Protein AF-T1BWT8-F1 (afdb_monomer_lite)

Secondary structure (DSSP, 8-state):
--HHHHHHH-HHHHHHHHHHHHHHHHHHHHHTHHHHHHHHHHHBTB-HHHHHHHHHHHHHHHHIIIIIHHHHHHHHHHHHHHHHS---

Organism: NCBI:txid410659

Sequence (88 aa):
LSLPFLAKRHPFLTAIFAFWGFGYTFMVPNLLGGHFLFSFFKLVGKSPMDAFMGFTLLFGMVGIFAFVVPFSIWYLVCRALESGDPVS

Structure (mmCIF, N/CA/C/O backbone):
data_AF-T1BWT8-F1
#
_entry.id   AF-T1BWT8-F1
#
loop_
_atom_site.group_PDB
_atom_site.id
_atom_site.type_symbol
_atom_site.label_atom_id
_atom_site.label_alt_id
_atom_site.label_comp_id
_atom_site.label_asym_id
_atom_site.label_entity_id
_atom_site.label_seq_id
_atom_site.pdbx_PDB_ins_code
_atom_site.Cartn_x
_atom_site.Cartn_y
_atom_site.Cartn_z
_atom_site.occupancy
_atom_site.B_iso_or_equiv
_atom_site.auth_seq_id
_atom_site.auth_comp_id
_atom_site.auth_asym_id
_atom_site.auth_atom_id
_atom_site.pdbx_PDB_model_num
ATOM 1 N N . LEU A 1 1 ? 10.814 -15.554 -11.908 1.00 65.56 1 LEU A N 1
ATOM 2 C CA . LEU A 1 1 ? 11.052 -14.172 -11.435 1.00 65.56 1 LEU A CA 1
ATOM 3 C C . LEU A 1 1 ? 10.622 -14.038 -9.980 1.00 65.56 1 LEU A C 1
ATOM 5 O O . LEU A 1 1 ? 9.446 -14.226 -9.691 1.00 65.56 1 LEU A O 1
ATOM 9 N N . SER A 1 2 ? 11.563 -13.782 -9.071 1.00 82.50 2 SER A N 1
ATOM 10 C CA . SER A 1 2 ? 11.274 -13.558 -7.648 1.00 82.50 2 SER A CA 1
ATOM 11 C C . SER A 1 2 ? 10.923 -12.085 -7.385 1.00 82.50 2 SER A C 1
ATOM 13 O O . SER A 1 2 ? 11.393 -11.193 -8.088 1.00 82.50 2 SER A O 1
ATOM 15 N N . LEU A 1 3 ? 10.103 -11.812 -6.365 1.00 81.94 3 LEU A N 1
ATOM 16 C CA . LEU A 1 3 ? 9.754 -10.449 -5.928 1.00 81.94 3 LEU A CA 1
ATOM 17 C C . LEU A 1 3 ? 10.972 -9.529 -5.702 1.00 81.94 3 LEU A C 1
ATOM 19 O O . LEU A 1 3 ? 10.979 -8.427 -6.250 1.00 81.94 3 LEU A O 1
ATOM 23 N N . PRO A 1 4 ? 12.030 -9.951 -4.976 1.00 85.44 4 PRO A N 1
ATOM 24 C CA . PRO A 1 4 ? 13.209 -9.107 -4.788 1.00 85.44 4 PRO A CA 1
ATOM 25 C C . PRO A 1 4 ? 13.971 -8.840 -6.091 1.00 85.44 4 PRO A C 1
ATOM 27 O O . PRO A 1 4 ? 14.633 -7.813 -6.202 1.00 85.44 4 PRO A O 1
ATOM 30 N N . PHE A 1 5 ? 13.879 -9.729 -7.084 1.00 87.06 5 PHE A N 1
ATOM 31 C CA . PHE A 1 5 ? 14.465 -9.485 -8.400 1.00 87.06 5 PHE A CA 1
ATOM 32 C C . PHE A 1 5 ? 13.705 -8.383 -9.152 1.00 87.06 5 PHE A C 1
ATOM 34 O O . PHE A 1 5 ? 14.330 -7.447 -9.643 1.00 87.06 5 PHE A O 1
ATOM 41 N N . LEU A 1 6 ? 12.367 -8.442 -9.173 1.00 84.25 6 LEU A N 1
ATOM 42 C CA . LEU A 1 6 ? 11.535 -7.402 -9.795 1.00 84.25 6 LEU A CA 1
ATOM 43 C C . LEU A 1 6 ? 11.742 -6.033 -9.143 1.00 84.25 6 LEU A C 1
ATOM 45 O O . LEU A 1 6 ? 11.904 -5.041 -9.847 1.00 84.25 6 LEU A O 1
ATOM 49 N N . ALA A 1 7 ? 11.811 -5.992 -7.811 1.00 85.75 7 ALA A N 1
ATOM 50 C CA . ALA A 1 7 ? 12.042 -4.753 -7.074 1.00 85.75 7 ALA A CA 1
ATOM 51 C C . ALA A 1 7 ? 13.411 -4.123 -7.384 1.00 85.75 7 ALA A C 1
ATOM 53 O O . ALA A 1 7 ? 13.520 -2.904 -7.497 1.00 85.75 7 ALA A O 1
ATOM 54 N N . LYS A 1 8 ? 14.454 -4.949 -7.562 1.00 87.69 8 LYS A N 1
ATOM 55 C CA . LYS A 1 8 ? 15.795 -4.480 -7.945 1.00 87.69 8 LYS A CA 1
ATOM 56 C C . LYS A 1 8 ? 15.864 -3.992 -9.389 1.00 87.69 8 LYS A C 1
ATOM 58 O O . LYS A 1 8 ? 16.573 -3.028 -9.652 1.00 87.69 8 LYS A O 1
ATOM 63 N N . ARG A 1 9 ? 15.163 -4.659 -10.311 1.00 87.81 9 ARG A N 1
ATOM 64 C CA . ARG A 1 9 ? 15.169 -4.312 -11.741 1.00 87.81 9 ARG A CA 1
ATOM 65 C C . ARG A 1 9 ? 14.302 -3.090 -12.050 1.00 87.81 9 ARG A C 1
ATOM 67 O O . ARG A 1 9 ? 14.674 -2.284 -12.892 1.00 87.81 9 ARG A O 1
ATOM 74 N N . HIS A 1 10 ? 13.210 -2.905 -11.305 1.00 90.00 10 HI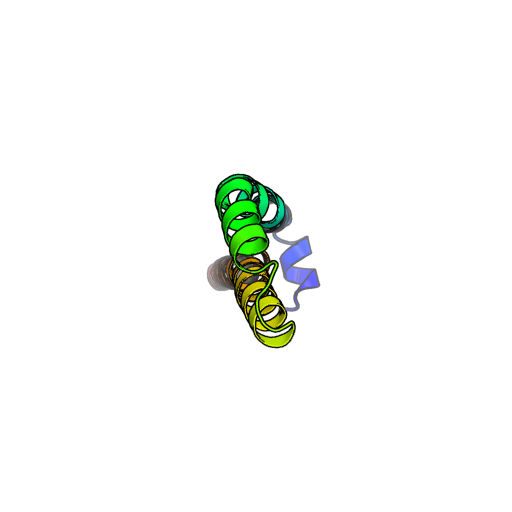S A N 1
ATOM 75 C CA . HIS A 1 10 ? 12.261 -1.799 -11.471 1.00 90.00 10 HIS A CA 1
ATOM 76 C C . HIS A 1 10 ? 12.149 -0.932 -10.200 1.00 90.00 10 HIS A C 1
ATOM 78 O O . HIS A 1 10 ? 11.063 -0.829 -9.614 1.00 90.00 10 HIS A O 1
ATOM 84 N N . PRO A 1 11 ? 13.239 -0.289 -9.733 1.00 90.25 11 PRO A N 1
ATOM 85 C CA . PRO A 1 11 ? 13.247 0.431 -8.458 1.00 90.25 11 PRO A CA 1
ATOM 86 C C . PRO A 1 11 ? 12.328 1.659 -8.473 1.00 90.25 11 PRO A C 1
ATOM 88 O O . PRO A 1 11 ? 11.657 1.936 -7.482 1.00 90.25 11 PRO A O 1
ATOM 91 N N . PHE A 1 12 ? 12.229 2.359 -9.608 1.00 91.56 12 PHE A N 1
ATOM 92 C CA . PHE A 1 12 ? 11.365 3.534 -9.749 1.00 91.56 12 PHE A CA 1
ATOM 93 C C . PHE A 1 12 ? 9.874 3.174 -9.714 1.00 91.56 12 PHE A C 1
ATOM 95 O O . PHE A 1 12 ? 9.111 3.789 -8.974 1.00 91.56 12 PHE A O 1
ATOM 102 N N . LEU A 1 13 ? 9.461 2.124 -10.436 1.00 89.38 13 LEU A N 1
ATOM 103 C CA . LEU A 1 13 ? 8.089 1.606 -10.356 1.00 89.38 13 LEU A CA 1
ATOM 104 C C . LEU A 1 13 ? 7.772 1.136 -8.937 1.00 89.38 13 LEU A C 1
ATOM 106 O O . LEU A 1 13 ? 6.729 1.479 -8.392 1.00 89.38 13 LEU A O 1
ATOM 110 N N . THR A 1 14 ? 8.694 0.410 -8.307 1.00 89.88 14 THR A N 1
ATOM 111 C CA . THR A 1 14 ? 8.531 -0.028 -6.915 1.00 89.88 14 THR A CA 1
ATOM 112 C C . THR A 1 14 ? 8.324 1.163 -5.978 1.00 89.88 14 THR A C 1
ATOM 114 O O . THR A 1 14 ? 7.415 1.129 -5.153 1.00 89.88 14 THR A O 1
ATOM 117 N N . ALA A 1 15 ? 9.090 2.245 -6.143 1.00 90.31 15 ALA A N 1
ATOM 118 C CA . ALA A 1 15 ? 8.930 3.467 -5.359 1.00 90.31 15 ALA A CA 1
ATOM 119 C C . ALA A 1 15 ? 7.586 4.170 -5.617 1.00 90.31 15 ALA A C 1
ATOM 121 O O . ALA A 1 15 ? 6.938 4.580 -4.659 1.00 90.31 15 ALA A O 1
ATOM 122 N N . ILE A 1 16 ? 7.128 4.263 -6.872 1.00 91.12 16 ILE A N 1
ATOM 123 C CA . ILE A 1 16 ? 5.822 4.856 -7.213 1.00 91.12 16 ILE A CA 1
ATOM 124 C C . ILE A 1 16 ? 4.682 4.074 -6.564 1.00 91.12 16 ILE A C 1
ATOM 126 O O . ILE A 1 16 ? 3.819 4.666 -5.921 1.00 91.12 16 ILE A O 1
ATOM 130 N N . PHE A 1 17 ? 4.671 2.750 -6.709 1.00 89.62 17 PHE A N 1
ATOM 131 C CA . PHE A 1 17 ? 3.598 1.919 -6.165 1.00 89.62 17 PHE A CA 1
ATOM 132 C C . PHE A 1 17 ? 3.646 1.839 -4.634 1.00 89.62 17 PHE A C 1
ATOM 134 O O . PHE A 1 17 ? 2.594 1.841 -3.993 1.00 89.62 17 PHE A O 1
ATOM 141 N N . ALA A 1 18 ? 4.842 1.855 -4.036 1.00 86.88 18 ALA A N 1
ATOM 142 C CA . ALA A 1 18 ? 5.003 1.984 -2.589 1.00 86.88 18 ALA A CA 1
ATOM 143 C C . ALA A 1 18 ? 4.499 3.343 -2.085 1.00 86.88 18 ALA A C 1
ATOM 145 O O . ALA A 1 18 ? 3.777 3.396 -1.093 1.00 86.88 18 ALA A O 1
ATOM 146 N N . PHE A 1 19 ? 4.821 4.433 -2.786 1.00 89.50 19 PHE A N 1
ATOM 147 C CA . PHE A 1 19 ? 4.329 5.769 -2.459 1.00 89.50 19 PHE A CA 1
ATOM 148 C C . PHE A 1 19 ? 2.812 5.871 -2.622 1.00 89.50 19 PHE A C 1
ATOM 150 O O . PHE A 1 19 ? 2.148 6.458 -1.775 1.00 89.50 19 PHE A O 1
ATOM 157 N N . TRP A 1 20 ? 2.245 5.260 -3.662 1.00 86.94 20 TRP A N 1
ATOM 158 C CA . TRP A 1 20 ? 0.801 5.221 -3.874 1.00 86.94 20 TRP A CA 1
ATOM 159 C C . TRP A 1 20 ? 0.080 4.488 -2.736 1.00 86.94 20 TRP A C 1
ATOM 161 O O . TRP A 1 20 ? -0.863 5.031 -2.155 1.00 86.94 20 TRP A O 1
ATOM 171 N N . GLY A 1 21 ? 0.560 3.299 -2.361 1.00 83.94 21 GLY A N 1
ATOM 172 C CA . GLY A 1 21 ? -0.000 2.539 -1.246 1.00 83.94 21 GLY A CA 1
ATOM 173 C C . GLY A 1 21 ? 0.154 3.239 0.107 1.00 83.94 21 GLY A C 1
ATOM 174 O O . GLY A 1 21 ? -0.803 3.372 0.876 1.00 83.94 21 GLY A O 1
ATOM 175 N N . PHE A 1 22 ? 1.340 3.790 0.374 1.00 83.06 22 PHE A N 1
ATOM 176 C CA . PHE A 1 22 ? 1.595 4.581 1.577 1.00 83.06 22 PHE A CA 1
ATOM 177 C C . PHE A 1 22 ? 0.703 5.827 1.621 1.00 83.06 22 PHE A C 1
ATOM 179 O O . PHE A 1 22 ? 0.035 6.065 2.623 1.00 83.06 22 PHE A O 1
ATOM 186 N N . GLY A 1 23 ? 0.597 6.568 0.516 1.00 79.69 23 GLY A N 1
ATOM 187 C CA . GLY A 1 23 ? -0.252 7.751 0.389 1.00 79.69 23 GLY A CA 1
ATOM 188 C C . GLY A 1 23 ? -1.722 7.460 0.687 1.00 79.69 23 GLY A C 1
ATOM 189 O O . GLY A 1 23 ? -2.351 8.213 1.429 1.00 79.69 23 GLY A O 1
ATOM 190 N N . TYR A 1 24 ? -2.255 6.327 0.220 1.00 75.56 24 TYR A N 1
ATOM 191 C CA . TYR A 1 24 ? -3.615 5.888 0.559 1.00 75.56 24 TYR A CA 1
ATOM 192 C C . TYR A 1 24 ? -3.816 5.650 2.061 1.00 75.56 24 TYR A C 1
ATOM 194 O O . TYR A 1 24 ? -4.878 5.966 2.598 1.00 75.56 24 TYR A O 1
ATOM 202 N N . THR A 1 25 ? -2.787 5.165 2.755 1.00 70.19 25 THR A N 1
ATOM 203 C CA . THR A 1 25 ? -2.840 4.898 4.201 1.00 70.19 25 THR A CA 1
ATOM 204 C C . THR A 1 25 ? -3.012 6.179 5.026 1.00 70.19 25 THR A C 1
ATOM 206 O O . THR A 1 25 ? -3.636 6.130 6.079 1.00 70.19 25 THR A O 1
ATOM 209 N N . PHE A 1 26 ? -2.534 7.336 4.550 1.00 68.56 26 PHE A N 1
ATOM 210 C CA . PHE A 1 2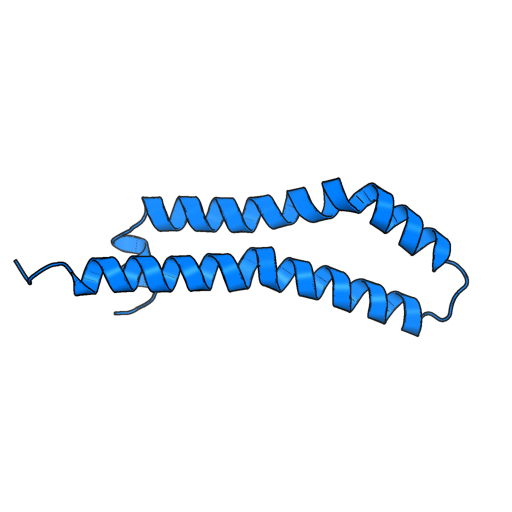6 ? -2.736 8.635 5.221 1.00 68.56 26 PHE A CA 1
ATOM 211 C C . PHE A 1 26 ? -3.912 9.421 4.652 1.00 68.56 26 PHE A C 1
ATOM 213 O O . PHE A 1 26 ? -4.595 10.135 5.385 1.00 68.56 26 PHE A O 1
ATOM 220 N N . MET A 1 27 ? -4.157 9.312 3.348 1.00 72.81 27 MET A N 1
ATOM 221 C CA . MET A 1 27 ? -5.205 10.067 2.674 1.00 72.81 27 MET A CA 1
ATOM 222 C C . MET A 1 27 ? -6.593 9.551 3.057 1.00 72.81 27 MET A C 1
ATOM 224 O O . MET A 1 27 ? -7.480 10.356 3.323 1.00 72.81 27 MET A O 1
ATOM 228 N N . VAL A 1 28 ? -6.786 8.230 3.142 1.00 70.75 28 VAL A N 1
ATOM 229 C CA . VAL A 1 28 ? -8.105 7.651 3.436 1.00 70.75 28 VAL A CA 1
ATOM 230 C C . VAL A 1 28 ? -8.566 7.973 4.862 1.00 70.75 28 VAL A C 1
ATOM 232 O O . VAL A 1 28 ? -9.676 8.480 4.995 1.00 70.75 28 VAL A O 1
ATOM 235 N N . PRO A 1 29 ? -7.754 7.808 5.924 1.00 64.38 29 PRO A N 1
ATOM 236 C CA . PRO A 1 29 ? -8.158 8.217 7.267 1.00 64.38 29 PRO A CA 1
ATOM 237 C C . PRO A 1 29 ? -8.300 9.731 7.437 1.00 64.38 29 PRO A C 1
ATOM 239 O O . PRO A 1 29 ? -9.081 10.146 8.278 1.00 64.38 29 PRO A O 1
ATOM 242 N N . ASN A 1 30 ? -7.593 10.565 6.663 1.00 67.19 30 ASN A N 1
ATOM 243 C CA . ASN A 1 30 ? -7.752 12.024 6.737 1.00 67.19 30 ASN A CA 1
ATOM 244 C C . ASN A 1 30 ? -8.997 12.520 5.985 1.00 67.19 30 ASN A C 1
ATOM 246 O O . ASN A 1 30 ? -9.747 13.332 6.520 1.00 67.19 30 ASN A O 1
ATOM 250 N N . LEU A 1 31 ? -9.266 12.005 4.779 1.00 67.69 31 LEU A N 1
ATOM 251 C CA . LEU A 1 31 ? -10.460 12.353 3.994 1.00 67.69 31 LEU A CA 1
ATOM 252 C C . LEU A 1 31 ? -11.732 11.756 4.594 1.00 67.69 31 LEU A C 1
ATOM 254 O O . LEU A 1 31 ? -12.759 12.425 4.678 1.00 67.69 31 LEU A O 1
ATOM 258 N N . LEU A 1 32 ? -11.662 10.504 5.048 1.00 64.19 32 LEU A N 1
ATOM 259 C CA . LEU A 1 32 ? -12.758 9.871 5.770 1.00 64.19 32 LEU A CA 1
ATOM 260 C C . LEU A 1 32 ? -12.748 10.237 7.251 1.00 64.19 32 LEU A C 1
ATOM 262 O O . LEU A 1 32 ? -13.696 9.882 7.929 1.00 64.19 32 LEU A O 1
ATOM 266 N N . GLY A 1 33 ? -11.749 10.962 7.762 1.00 61.69 33 GLY A N 1
ATOM 267 C CA . GLY A 1 33 ? -11.556 11.238 9.191 1.00 61.69 33 GLY A CA 1
ATOM 268 C C . GLY A 1 33 ? -12.737 11.935 9.849 1.00 61.69 33 GLY A C 1
ATOM 269 O O . GLY A 1 33 ? -13.159 11.546 10.935 1.00 61.69 33 GLY A O 1
ATOM 270 N N . GLY A 1 34 ? -13.348 12.900 9.156 1.00 64.31 34 GLY A N 1
ATOM 271 C CA . GLY A 1 34 ? -14.584 13.540 9.616 1.00 64.31 34 GLY A CA 1
ATOM 272 C C . GLY A 1 34 ? -15.773 12.572 9.641 1.00 64.31 34 GLY A C 1
ATOM 273 O O . GLY A 1 34 ? -16.508 12.515 10.624 1.00 64.31 34 GLY A O 1
ATOM 274 N N . HIS A 1 35 ? -15.921 11.744 8.604 1.00 63.56 35 HIS A N 1
ATOM 275 C CA . HIS A 1 35 ? -16.958 10.706 8.526 1.00 63.56 35 HIS A CA 1
ATOM 276 C C . HIS A 1 35 ? -16.728 9.560 9.523 1.00 63.56 35 HIS A C 1
ATOM 278 O O . HIS A 1 35 ? -17.680 8.958 10.017 1.00 63.56 35 HIS A O 1
ATOM 284 N N . PHE A 1 36 ? -15.467 9.275 9.825 1.00 66.25 36 PHE A N 1
ATOM 285 C CA . PHE A 1 36 ? -14.980 8.269 10.748 1.00 66.25 36 PHE A CA 1
ATOM 286 C C . PHE A 1 36 ? -15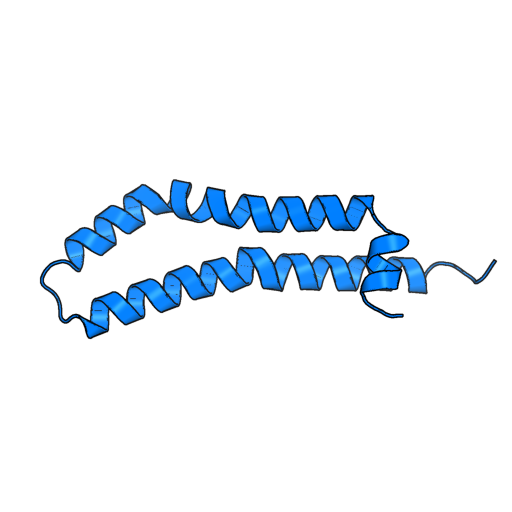.242 8.693 12.181 1.00 66.25 36 PHE A C 1
ATOM 288 O O . PHE A 1 36 ? -15.873 7.942 12.911 1.00 66.25 36 PHE A O 1
ATOM 295 N N . LEU A 1 37 ? -14.855 9.915 12.555 1.00 66.31 37 LEU A N 1
ATOM 296 C CA . LEU A 1 37 ? -15.183 10.504 13.851 1.00 66.31 37 LEU A CA 1
ATOM 297 C C . LEU A 1 37 ? -16.699 10.593 14.024 1.00 66.31 37 LEU A C 1
ATOM 299 O O . LEU A 1 37 ? -17.217 10.157 15.044 1.00 66.31 37 LEU A O 1
ATOM 303 N N . PHE A 1 38 ? -17.429 11.059 13.008 1.00 66.00 38 PHE A N 1
ATOM 304 C CA . PHE A 1 38 ? -18.891 11.106 13.045 1.00 66.00 38 PHE A CA 1
ATOM 305 C C . PHE A 1 38 ? -19.524 9.716 13.232 1.00 66.00 38 PHE A C 1
ATOM 307 O O . PHE A 1 38 ? -20.397 9.541 14.081 1.00 66.00 38 PHE A O 1
ATOM 314 N N . SER A 1 39 ? -19.073 8.708 12.480 1.00 67.69 39 SER A N 1
ATOM 315 C CA . SER A 1 39 ? -19.583 7.334 12.596 1.00 67.69 39 SER A CA 1
ATOM 316 C C . SER A 1 39 ? -19.181 6.686 13.919 1.00 67.69 39 SER A C 1
ATOM 318 O O . SER A 1 39 ? -19.990 5.982 14.514 1.00 67.69 39 SER A O 1
ATOM 320 N N . PHE A 1 40 ? -17.972 6.969 14.407 1.00 66.94 40 PHE A N 1
ATOM 321 C CA . PHE A 1 40 ? -17.473 6.539 15.707 1.00 66.94 40 PHE A CA 1
ATOM 322 C C . PHE A 1 40 ? -18.314 7.125 16.836 1.00 66.94 40 PHE A C 1
ATOM 324 O O . PHE A 1 40 ? -18.849 6.364 17.629 1.00 66.94 40 PHE A O 1
ATOM 331 N N . PHE A 1 41 ? -18.533 8.443 16.871 1.00 66.81 41 PHE A N 1
ATOM 332 C CA . PHE A 1 41 ? -19.385 9.081 17.880 1.00 66.81 41 PHE A CA 1
ATOM 333 C C . PHE A 1 41 ? -20.846 8.623 17.792 1.00 66.81 41 PHE A C 1
ATOM 335 O O . PHE A 1 41 ? -21.507 8.513 18.817 1.00 66.81 41 PHE A O 1
ATOM 342 N N . LYS A 1 42 ? -21.345 8.274 16.599 1.00 66.81 42 LYS A N 1
ATOM 343 C CA . LYS A 1 42 ? -22.669 7.648 16.428 1.00 66.81 42 LYS A CA 1
ATOM 344 C C . LYS A 1 42 ? -22.717 6.191 16.924 1.00 66.81 42 LYS A C 1
ATOM 346 O O . LYS A 1 42 ? -23.795 5.672 17.210 1.00 66.81 42 LYS A O 1
ATOM 351 N N . LEU A 1 43 ? -21.565 5.527 16.997 1.00 64.44 43 LEU A N 1
ATOM 352 C CA . LEU A 1 43 ? -21.373 4.185 17.554 1.00 64.44 43 LEU A CA 1
ATOM 353 C C . LEU A 1 43 ? -21.051 4.207 19.057 1.00 64.44 43 LEU A C 1
ATOM 355 O O . LEU A 1 43 ? -21.255 3.192 19.719 1.00 64.44 43 LEU A O 1
ATOM 359 N N . VAL A 1 44 ? -20.603 5.338 19.613 1.00 60.69 44 VAL A N 1
ATOM 360 C CA . VAL A 1 44 ? -20.441 5.537 21.060 1.00 60.69 44 VAL A CA 1
ATOM 361 C C . VAL A 1 44 ? -21.831 5.463 21.704 1.00 60.69 44 VAL A C 1
ATOM 363 O O . VAL A 1 44 ? -22.634 6.385 21.603 1.00 60.69 44 VAL A O 1
ATOM 366 N N . GLY A 1 45 ? -22.138 4.312 22.311 1.00 61.16 45 GLY A N 1
ATOM 367 C CA . GLY A 1 45 ? -23.449 3.975 22.885 1.00 61.16 45 GLY A CA 1
ATOM 368 C C . GLY A 1 45 ? -24.123 2.743 22.264 1.00 61.16 45 GLY A C 1
ATOM 369 O O . GLY A 1 45 ? -25.089 2.232 22.827 1.00 61.16 45 GLY A O 1
ATOM 370 N N . LYS A 1 46 ? -23.612 2.230 21.136 1.00 66.56 46 LYS A N 1
ATOM 371 C CA . LYS A 1 46 ? -23.991 0.925 20.568 1.00 66.56 46 LYS A CA 1
ATOM 372 C C . LYS A 1 46 ? -23.162 -0.210 21.166 1.00 66.56 46 LYS A C 1
ATOM 374 O O . LYS A 1 46 ? -22.170 0.025 21.856 1.00 66.56 46 LYS A O 1
ATOM 379 N N . SER A 1 47 ? -23.585 -1.450 20.906 1.00 78.06 47 SER A N 1
ATOM 380 C CA . SER A 1 47 ? -22.874 -2.625 21.400 1.00 78.06 47 SER A CA 1
ATOM 381 C C . SER A 1 47 ? -21.406 -2.608 20.925 1.00 78.06 47 SER A C 1
ATOM 383 O O . SER A 1 47 ? -21.138 -2.224 19.781 1.00 78.06 47 SER A O 1
ATOM 385 N N . PRO A 1 48 ? -20.438 -3.030 21.761 1.00 75.25 48 PRO A N 1
ATOM 386 C CA . PRO A 1 48 ? -19.019 -3.046 21.392 1.00 75.25 48 PRO A CA 1
ATOM 387 C C . PRO A 1 48 ? -18.733 -3.838 20.106 1.00 75.25 48 PRO A C 1
ATOM 389 O O . PRO A 1 48 ? -17.808 -3.513 19.364 1.00 75.25 48 PRO A O 1
ATOM 392 N N . MET A 1 49 ? -19.555 -4.856 19.831 1.00 77.81 49 MET A N 1
ATOM 393 C CA . MET A 1 49 ? -19.438 -5.717 18.658 1.00 77.81 49 MET A CA 1
ATOM 394 C C . MET A 1 49 ? -19.729 -4.964 17.352 1.00 77.81 49 MET A C 1
ATOM 396 O O . MET A 1 49 ? -18.992 -5.117 16.378 1.00 77.81 49 MET A O 1
ATOM 400 N N . ASP A 1 50 ? -20.748 -4.099 17.344 1.00 74.38 50 ASP A N 1
ATOM 401 C CA . ASP A 1 50 ? -21.106 -3.296 16.167 1.00 74.38 50 ASP A CA 1
ATOM 402 C C . ASP A 1 50 ? -20.003 -2.289 15.820 1.00 74.38 50 ASP A C 1
ATOM 404 O O . ASP A 1 50 ? -19.685 -2.070 14.648 1.00 74.38 50 ASP A O 1
ATOM 408 N N . ALA A 1 51 ? -19.394 -1.691 16.850 1.00 72.19 51 ALA A N 1
ATOM 409 C CA . ALA A 1 51 ? -18.277 -0.771 16.680 1.00 72.19 51 ALA A CA 1
ATOM 410 C C . ALA A 1 51 ? -17.063 -1.497 16.099 1.00 72.19 51 ALA A C 1
ATOM 412 O O . ALA A 1 51 ? -16.503 -1.050 15.097 1.00 72.19 51 ALA A O 1
ATOM 413 N N . PHE A 1 52 ? -16.702 -2.644 16.680 1.00 78.69 52 PHE A N 1
ATOM 414 C CA . PHE A 1 52 ? -15.589 -3.457 16.204 1.00 78.69 52 PHE A CA 1
ATOM 415 C C . PHE A 1 52 ? -15.764 -3.866 14.736 1.00 78.69 52 PHE A C 1
ATOM 417 O O . PHE A 1 52 ? -14.867 -3.618 13.934 1.00 78.69 52 PHE A O 1
ATOM 424 N N . MET A 1 53 ? -16.935 -4.388 14.348 1.00 79.81 53 MET A N 1
ATOM 425 C CA . MET A 1 53 ? -17.220 -4.751 12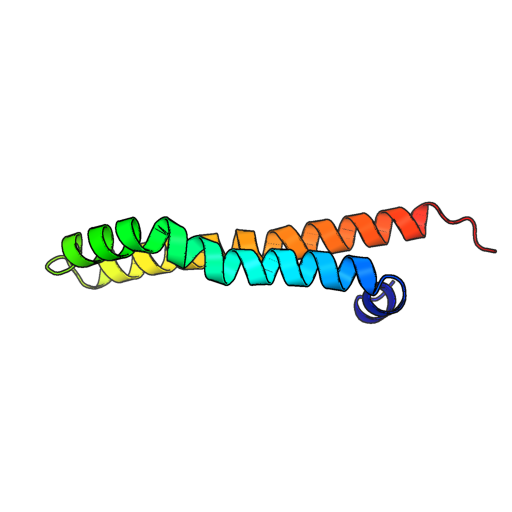.953 1.00 79.81 53 MET A CA 1
ATOM 426 C C . MET A 1 53 ? -17.076 -3.569 11.988 1.00 79.81 53 MET A C 1
ATOM 428 O O . MET A 1 53 ? -16.485 -3.722 10.917 1.00 79.81 53 MET A O 1
ATOM 432 N N . GLY A 1 54 ? -17.585 -2.390 12.362 1.00 75.06 54 GLY A N 1
ATOM 433 C CA . GLY A 1 54 ? -17.462 -1.180 11.547 1.00 75.06 54 GLY A CA 1
ATOM 434 C C . GLY A 1 54 ? -16.004 -0.771 11.325 1.00 75.06 54 GLY A C 1
ATOM 435 O O . GLY A 1 54 ? -15.602 -0.493 10.194 1.00 75.06 54 GLY A O 1
ATOM 436 N N . PHE A 1 55 ? -15.189 -0.808 12.383 1.00 76.81 55 PHE A N 1
ATOM 437 C CA . PHE A 1 55 ? -13.754 -0.547 12.283 1.00 76.81 55 PHE A CA 1
ATOM 438 C C . PHE A 1 55 ? -13.029 -1.594 11.439 1.00 76.81 55 PHE A C 1
ATOM 440 O O . PHE A 1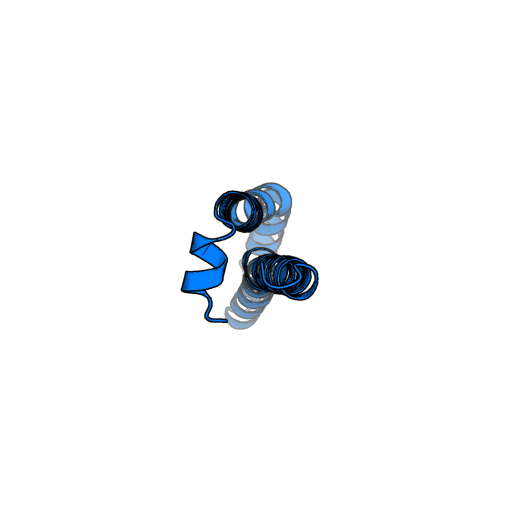 55 ? -12.244 -1.226 10.568 1.00 76.81 55 PHE A O 1
ATOM 447 N N . THR A 1 56 ? -13.294 -2.884 11.651 1.00 81.94 56 THR A N 1
ATOM 448 C CA . THR A 1 56 ? -12.658 -3.964 10.885 1.00 81.94 56 THR A CA 1
ATOM 449 C C . THR A 1 56 ? -12.956 -3.845 9.394 1.00 81.94 56 THR A C 1
ATOM 451 O O . THR A 1 56 ? -12.039 -3.970 8.588 1.00 81.94 56 THR A O 1
ATOM 454 N N . LEU A 1 57 ? -14.205 -3.561 9.013 1.00 80.25 57 LEU A N 1
ATOM 455 C CA . LEU A 1 57 ? -14.576 -3.358 7.609 1.00 80.25 57 LEU A CA 1
ATOM 456 C C . LEU A 1 57 ? -13.850 -2.158 6.999 1.00 80.25 57 LEU A C 1
ATOM 458 O O . LEU A 1 57 ? -13.314 -2.258 5.896 1.00 80.25 57 LEU A O 1
ATOM 462 N N . LEU A 1 58 ? -13.791 -1.043 7.728 1.00 76.38 58 LEU A N 1
ATOM 463 C CA . LEU A 1 58 ? -13.116 0.162 7.265 1.00 76.38 58 LEU A CA 1
ATOM 464 C C . LEU A 1 58 ? -11.609 -0.066 7.088 1.00 76.38 58 LEU A C 1
ATOM 466 O O . LEU A 1 58 ? -11.080 0.149 6.001 1.00 76.38 58 LEU A O 1
ATOM 470 N N . PHE A 1 59 ? -10.914 -0.528 8.131 1.00 78.88 59 PHE A N 1
ATOM 471 C CA . PHE A 1 59 ? -9.474 -0.791 8.068 1.00 78.88 59 PHE A CA 1
ATOM 472 C C . PHE A 1 59 ? -9.143 -1.920 7.088 1.00 78.88 59 PHE A C 1
ATOM 474 O O . PHE A 1 59 ? -8.111 -1.863 6.422 1.00 78.88 59 PHE A O 1
ATOM 481 N N . GLY A 1 60 ? -10.036 -2.900 6.932 1.00 82.88 60 GLY A N 1
ATOM 482 C CA . GLY A 1 60 ? -9.941 -3.934 5.905 1.00 82.88 60 GLY A CA 1
ATOM 483 C C . GLY A 1 60 ? -9.989 -3.348 4.494 1.00 82.88 60 GLY A C 1
ATOM 484 O O . GLY A 1 60 ? -9.126 -3.660 3.675 1.00 82.88 60 GLY A O 1
ATOM 485 N N . MET A 1 61 ? -10.930 -2.438 4.218 1.00 80.88 61 MET A N 1
ATOM 486 C CA . MET A 1 61 ? -10.975 -1.712 2.944 1.00 80.88 61 MET A CA 1
ATOM 487 C C . MET A 1 61 ? -9.710 -0.880 2.718 1.00 80.88 61 MET A C 1
ATOM 489 O O . MET A 1 61 ? -9.141 -0.941 1.628 1.00 80.88 61 MET A O 1
ATOM 493 N N . VAL A 1 62 ? -9.222 -0.163 3.737 1.00 81.62 62 VAL A N 1
ATOM 494 C CA . VAL A 1 62 ? -7.948 0.571 3.633 1.00 81.62 62 VAL A CA 1
ATOM 495 C C . VAL A 1 62 ? -6.810 -0.385 3.290 1.00 81.62 62 VAL A C 1
ATOM 497 O O . VAL A 1 62 ? -6.076 -0.114 2.350 1.00 81.62 62 VAL A O 1
ATOM 500 N N . GLY A 1 63 ? -6.690 -1.529 3.967 1.00 83.69 63 GLY A N 1
ATOM 501 C CA . GLY A 1 63 ? -5.660 -2.527 3.669 1.00 83.69 63 GLY A CA 1
ATOM 502 C C . GLY A 1 63 ? -5.727 -3.048 2.230 1.00 83.69 63 GLY A C 1
ATOM 503 O O . GLY A 1 63 ? -4.701 -3.176 1.565 1.00 83.69 63 GLY A O 1
ATOM 504 N N . ILE A 1 64 ? -6.927 -3.284 1.697 1.00 86.25 64 ILE A N 1
ATOM 505 C CA . ILE A 1 64 ? -7.094 -3.720 0.304 1.00 86.25 64 ILE A CA 1
ATOM 506 C C . ILE A 1 64 ? -6.607 -2.636 -0.667 1.00 86.25 64 ILE A C 1
ATOM 508 O O . ILE A 1 64 ? -5.790 -2.919 -1.543 1.00 86.25 64 ILE A O 1
ATOM 512 N N . PHE A 1 65 ? -7.065 -1.395 -0.510 1.00 83.50 65 PHE A N 1
ATOM 513 C CA . PHE A 1 65 ? -6.761 -0.318 -1.459 1.00 83.50 65 PHE A CA 1
ATOM 514 C C . PHE A 1 65 ? -5.367 0.292 -1.292 1.00 83.50 65 PHE A C 1
ATOM 516 O O . PHE A 1 65 ? -4.793 0.763 -2.267 1.00 83.50 65 PHE A O 1
ATOM 523 N N . ALA A 1 66 ? -4.813 0.274 -0.082 1.00 83.31 66 ALA A N 1
ATOM 524 C CA . ALA A 1 66 ? -3.493 0.816 0.219 1.00 83.31 66 ALA A CA 1
ATOM 525 C C . ALA A 1 66 ? -2.370 -0.213 0.040 1.00 83.31 66 ALA A C 1
ATOM 527 O O . ALA A 1 66 ? -1.216 0.169 -0.124 1.00 83.31 66 ALA A O 1
ATOM 528 N N . PHE A 1 67 ? -2.672 -1.514 0.071 1.00 84.12 67 PHE A N 1
ATOM 529 C CA . PHE A 1 67 ? -1.641 -2.550 -0.002 1.00 84.12 67 PHE A CA 1
ATOM 530 C C . PHE A 1 67 ? -1.890 -3.554 -1.122 1.00 84.12 67 PHE A C 1
ATOM 532 O O . PHE A 1 67 ? -1.069 -3.664 -2.031 1.00 84.12 67 PHE A O 1
ATOM 539 N N . VAL A 1 68 ? -3.028 -4.254 -1.103 1.00 88.94 68 VAL A N 1
ATOM 540 C CA . VAL A 1 68 ? -3.295 -5.351 -2.052 1.00 88.94 68 VAL A CA 1
ATOM 541 C C . VAL A 1 68 ? -3.346 -4.837 -3.489 1.00 88.94 68 VAL A C 1
ATOM 543 O O . VAL A 1 68 ? -2.636 -5.352 -4.348 1.00 88.94 68 VAL A O 1
ATOM 546 N N . VAL A 1 69 ? -4.133 -3.792 -3.749 1.00 89.31 69 VAL A N 1
ATOM 547 C CA . VAL A 1 69 ? -4.319 -3.242 -5.098 1.00 89.31 69 VAL A CA 1
ATOM 548 C C . VAL A 1 69 ? -3.009 -2.668 -5.673 1.00 89.31 69 VAL A C 1
ATOM 550 O O . VAL A 1 69 ? -2.621 -3.099 -6.764 1.00 89.31 69 VAL A O 1
ATOM 553 N N . PRO A 1 70 ? -2.268 -1.784 -4.970 1.00 89.56 70 PRO A N 1
ATOM 554 C CA . PRO A 1 70 ? -0.985 -1.277 -5.451 1.00 89.56 70 PRO A CA 1
ATOM 555 C C . PRO A 1 70 ? 0.036 -2.372 -5.708 1.00 89.56 70 PRO A C 1
ATOM 557 O O . PRO A 1 70 ? 0.696 -2.367 -6.747 1.00 89.56 70 PRO A O 1
ATOM 560 N N . PHE A 1 71 ? 0.131 -3.343 -4.801 1.00 90.56 71 PHE A N 1
ATOM 561 C CA . PHE A 1 71 ? 1.061 -4.453 -4.946 1.00 90.56 71 PHE A CA 1
ATOM 562 C C . PHE A 1 71 ? 0.711 -5.349 -6.139 1.00 90.56 71 PHE A C 1
ATOM 564 O O . PHE A 1 71 ? 1.597 -5.713 -6.914 1.00 90.56 71 PHE A O 1
ATOM 571 N N . SER A 1 72 ? -0.568 -5.687 -6.329 1.00 91.50 72 SER A N 1
ATOM 572 C CA . SER A 1 72 ? -1.010 -6.499 -7.468 1.00 91.50 72 SER A CA 1
ATOM 573 C C . SER A 1 72 ? -0.748 -5.803 -8.801 1.00 91.50 72 SER A C 1
ATOM 575 O O . SER A 1 72 ? -0.234 -6.437 -9.721 1.00 91.50 72 SER A O 1
ATOM 577 N N . ILE A 1 73 ? -1.043 -4.504 -8.907 1.00 92.44 73 ILE A N 1
ATOM 578 C CA . ILE A 1 73 ? -0.800 -3.749 -10.143 1.00 92.44 73 ILE A CA 1
ATOM 579 C C . ILE A 1 73 ? 0.703 -3.633 -10.406 1.00 92.44 73 ILE A C 1
ATOM 581 O O . ILE A 1 73 ? 1.136 -3.927 -11.518 1.00 92.44 73 ILE A O 1
ATOM 585 N N . TRP A 1 74 ? 1.506 -3.296 -9.392 1.00 93.56 74 TRP A N 1
ATOM 586 C CA . TRP A 1 74 ? 2.968 -3.284 -9.500 1.00 93.56 74 TRP A CA 1
ATOM 587 C C . TRP A 1 74 ? 3.505 -4.617 -10.025 1.00 93.56 74 TRP A C 1
ATOM 589 O O . TRP A 1 74 ? 4.262 -4.643 -10.995 1.00 93.56 74 TRP A O 1
ATOM 599 N N . TYR A 1 75 ? 3.069 -5.730 -9.429 1.00 91.19 75 TYR A N 1
ATOM 600 C CA . TYR A 1 75 ? 3.524 -7.060 -9.816 1.00 91.19 75 TYR A CA 1
ATOM 601 C C . TYR A 1 75 ? 3.195 -7.367 -11.279 1.00 91.19 75 TYR A C 1
ATOM 603 O O . TYR A 1 75 ? 4.062 -7.851 -12.008 1.00 91.19 75 TYR A O 1
ATOM 611 N N . LEU A 1 76 ? 1.965 -7.070 -11.712 1.00 91.94 76 LEU A N 1
ATOM 612 C CA . LEU A 1 76 ? 1.512 -7.304 -13.084 1.00 91.94 76 LEU A CA 1
ATOM 613 C C . LEU A 1 76 ? 2.256 -6.425 -14.093 1.00 91.94 76 LEU A C 1
ATOM 615 O O . LEU A 1 76 ? 2.687 -6.936 -15.123 1.00 91.94 76 LEU A O 1
ATOM 619 N N . VAL A 1 77 ? 2.463 -5.142 -13.785 1.00 90.06 77 VAL A N 1
ATOM 620 C CA . VAL A 1 77 ? 3.216 -4.210 -14.641 1.00 90.06 77 VAL A CA 1
ATOM 621 C C . VAL A 1 77 ? 4.663 -4.671 -14.790 1.00 90.06 77 VAL A C 1
ATOM 623 O O . VAL A 1 77 ? 5.155 -4.813 -15.907 1.00 90.06 77 VAL A O 1
ATOM 626 N N . CYS A 1 78 ? 5.334 -4.980 -13.681 1.00 88.69 78 CYS A N 1
ATOM 627 C CA . CYS A 1 78 ? 6.705 -5.474 -13.703 1.00 88.69 78 CYS A CA 1
ATOM 628 C C . CYS A 1 78 ? 6.827 -6.803 -14.464 1.00 88.69 78 CYS A C 1
ATOM 630 O O . CYS A 1 78 ? 7.754 -6.982 -15.246 1.00 88.69 78 CYS A O 1
ATOM 632 N N . ARG A 1 79 ? 5.874 -7.727 -14.290 1.00 85.88 79 ARG A N 1
ATOM 633 C CA . ARG A 1 79 ? 5.798 -8.973 -15.074 1.00 85.88 79 ARG A CA 1
ATOM 634 C C . ARG A 1 79 ? 5.621 -8.714 -16.567 1.00 85.88 79 ARG A C 1
ATOM 636 O O . ARG A 1 79 ? 6.266 -9.396 -17.356 1.00 85.88 79 ARG A O 1
ATOM 643 N N . ALA A 1 80 ? 4.747 -7.780 -16.934 1.00 87.56 80 ALA A N 1
ATOM 644 C CA . ALA A 1 80 ? 4.458 -7.454 -18.325 1.00 87.56 80 ALA A CA 1
ATOM 645 C C . ALA A 1 80 ? 5.695 -6.887 -19.036 1.00 87.56 80 ALA A C 1
ATOM 647 O O . ALA A 1 80 ? 6.011 -7.324 -20.142 1.00 87.56 80 ALA A O 1
ATOM 648 N N . LEU A 1 81 ? 6.436 -5.994 -18.371 1.00 86.06 81 LEU A N 1
ATOM 649 C CA . LEU A 1 81 ? 7.691 -5.438 -18.888 1.00 86.06 81 LEU A CA 1
ATOM 650 C C . LEU A 1 81 ? 8.735 -6.534 -19.144 1.00 86.06 81 LEU A C 1
ATOM 652 O O . LEU A 1 81 ? 9.302 -6.600 -20.227 1.00 86.06 81 LEU A O 1
ATOM 656 N N . GLU A 1 82 ? 8.913 -7.461 -18.202 1.00 83.19 82 GLU A N 1
ATOM 657 C CA . GLU A 1 82 ? 9.867 -8.570 -18.364 1.00 83.19 82 GLU A CA 1
ATOM 658 C C . GLU A 1 82 ? 9.436 -9.598 -19.419 1.00 83.19 82 GLU A C 1
ATOM 660 O O . GLU A 1 82 ? 10.277 -10.302 -19.965 1.00 83.19 82 GLU A O 1
ATOM 665 N N . SER A 1 83 ? 8.135 -9.723 -19.700 1.00 79.44 83 SER A N 1
ATOM 666 C CA . SER A 1 83 ? 7.641 -10.601 -20.770 1.00 79.44 83 SER A CA 1
ATOM 667 C C . SER A 1 83 ? 7.760 -9.994 -22.171 1.00 79.44 83 SER A C 1
ATOM 669 O O . SER A 1 83 ? 7.627 -10.726 -23.149 1.00 79.44 83 SER A O 1
ATOM 671 N N . GLY A 1 84 ? 7.973 -8.677 -22.264 1.00 68.38 84 GLY A N 1
ATOM 672 C CA . GLY A 1 84 ? 8.108 -7.939 -23.520 1.00 68.38 84 GLY A CA 1
ATOM 673 C C . GLY A 1 84 ? 9.552 -7.718 -23.978 1.00 68.38 84 GLY A C 1
ATOM 674 O O . GLY A 1 84 ? 9.752 -7.442 -25.157 1.00 68.38 84 GLY A O 1
ATOM 675 N N . ASP A 1 85 ? 10.540 -7.861 -23.089 1.00 60.09 85 ASP A N 1
ATOM 676 C CA . ASP A 1 85 ? 11.962 -7.787 -23.437 1.00 60.09 85 ASP A CA 1
ATOM 677 C C . ASP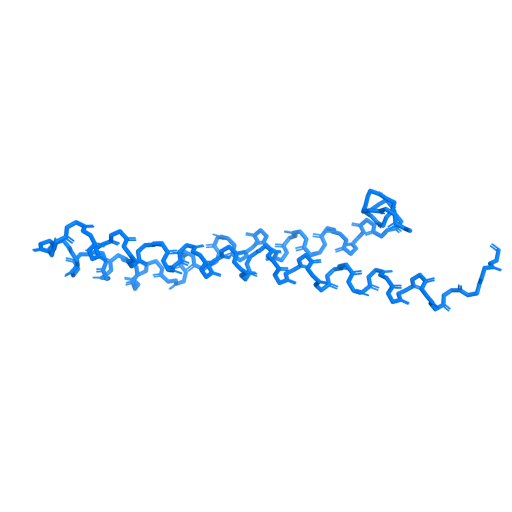 A 1 85 ? 12.414 -9.109 -24.095 1.00 60.09 85 ASP A C 1
ATOM 679 O O . ASP A 1 85 ? 12.495 -10.137 -23.409 1.00 60.09 85 ASP A O 1
ATOM 683 N N . PRO A 1 86 ? 12.736 -9.143 -25.406 1.00 53.31 86 PRO A N 1
ATOM 684 C CA . PRO A 1 86 ? 13.473 -10.266 -25.962 1.00 53.31 86 PRO A CA 1
ATOM 685 C C . PRO A 1 86 ? 14.843 -10.294 -25.283 1.00 53.31 86 PRO A C 1
ATOM 687 O O . PRO A 1 86 ? 15.538 -9.284 -25.241 1.00 53.31 86 PRO A O 1
ATOM 690 N N . VAL A 1 87 ? 15.197 -11.448 -24.718 1.00 54.62 87 VAL A N 1
ATOM 691 C CA . VAL A 1 87 ? 16.473 -11.705 -24.038 1.00 54.62 87 VAL A CA 1
ATOM 692 C C . VAL A 1 87 ? 17.631 -11.191 -24.905 1.00 54.62 87 VAL A C 1
ATOM 694 O O . VAL A 1 87 ? 17.947 -11.805 -25.923 1.00 54.62 87 VAL A O 1
ATOM 697 N N . SER A 1 88 ? 18.220 -10.055 -24.521 1.00 44.22 88 SER A N 1
ATOM 698 C CA . SER A 1 88 ? 19.477 -9.527 -25.064 1.00 44.22 88 SER A CA 1
ATOM 699 C C . SER A 1 88 ? 20.641 -9.936 -24.177 1.00 44.22 88 SER A C 1
ATOM 701 O O . SER A 1 88 ? 20.550 -9.620 -22.964 1.00 44.22 88 SER A O 1
#

Foldseek 3Di:
DDPVVLCVVCVVLVVVLLCQLVVLLVCVCVVCVVVLVVVLVVCVVPDPVVNVVVVCVSVVVSCCRSPVVSVVVSVVVSVVVVVPDDDD

Radius of gyration: 18.45 Å; chains: 1; bounding box: 44×28×49 Å

pLDDT: mean 78.22, std 10.95, range [44.22, 93.56]